Protein AF-A0A533B7R1-F1 (afdb_monomer_lite)

Structure (mmCIF, N/CA/C/O backbone):
data_AF-A0A533B7R1-F1
#
_entry.id   AF-A0A533B7R1-F1
#
loop_
_atom_site.group_PDB
_atom_site.id
_atom_site.type_symbol
_atom_site.label_atom_id
_atom_site.label_alt_id
_atom_site.label_comp_id
_atom_site.label_asym_id
_atom_site.label_entity_id
_atom_site.label_seq_id
_atom_site.pdbx_PDB_ins_code
_atom_site.Cartn_x
_atom_site.Cartn_y
_atom_site.Cartn_z
_atom_site.occupancy
_atom_site.B_iso_or_equiv
_atom_site.auth_seq_id
_atom_site.auth_comp_id
_atom_site.auth_asym_id
_atom_site.auth_atom_id
_atom_site.pdbx_PDB_model_num
ATOM 1 N N . MET A 1 1 ? 24.146 -9.088 -13.134 1.00 67.00 1 MET A N 1
ATOM 2 C CA . MET A 1 1 ? 23.170 -9.688 -14.075 1.00 67.00 1 MET A CA 1
ATOM 3 C C . MET A 1 1 ? 23.542 -11.145 -14.267 1.00 67.00 1 MET A C 1
ATOM 5 O O . MET A 1 1 ? 24.733 -11.430 -14.238 1.00 67.00 1 MET A O 1
ATOM 9 N N . ARG A 1 2 ? 22.569 -12.056 -14.380 1.00 83.38 2 ARG A N 1
ATOM 10 C CA . ARG A 1 2 ? 22.876 -13.478 -14.592 1.00 83.38 2 ARG A CA 1
ATOM 11 C C . ARG A 1 2 ? 23.231 -13.750 -16.060 1.00 83.38 2 ARG A C 1
ATOM 13 O O . ARG A 1 2 ? 22.766 -13.020 -16.932 1.00 83.38 2 ARG A O 1
ATOM 20 N N . LEU A 1 3 ? 24.073 -14.752 -16.304 1.00 82.12 3 LEU A N 1
ATOM 21 C CA . LEU A 1 3 ? 24.665 -15.056 -17.616 1.00 82.12 3 LEU A CA 1
ATOM 22 C C . LEU A 1 3 ? 23.625 -15.479 -18.664 1.00 82.12 3 LEU A C 1
ATOM 24 O O . LEU A 1 3 ? 23.823 -15.237 -19.848 1.00 82.12 3 LEU A O 1
ATOM 28 N N . GLU A 1 4 ? 22.499 -16.050 -18.235 1.00 87.19 4 GLU A N 1
ATOM 29 C CA . GLU A 1 4 ? 21.389 -16.443 -19.107 1.00 87.19 4 GLU A CA 1
ATOM 30 C C . GLU A 1 4 ? 20.657 -15.256 -19.760 1.00 87.19 4 GLU A C 1
ATOM 32 O O . GLU A 1 4 ? 19.930 -15.435 -20.736 1.00 87.19 4 GLU A O 1
ATOM 37 N N . TYR A 1 5 ? 20.853 -14.029 -19.267 1.00 82.44 5 TYR A N 1
ATOM 38 C CA . TYR A 1 5 ? 20.215 -12.843 -19.828 1.00 82.44 5 TYR A CA 1
ATOM 39 C C . TYR A 1 5 ? 21.074 -12.209 -20.925 1.00 82.44 5 TYR A C 1
ATOM 41 O O . TYR A 1 5 ? 21.907 -11.341 -20.664 1.00 82.44 5 TYR A O 1
ATOM 49 N N . THR A 1 6 ? 20.818 -12.601 -22.175 1.00 82.88 6 THR A N 1
ATOM 50 C CA . THR A 1 6 ? 21.371 -11.919 -23.354 1.00 82.88 6 THR A CA 1
ATOM 51 C C . THR A 1 6 ? 20.351 -10.913 -23.883 1.00 82.88 6 THR A C 1
ATOM 53 O O . THR A 1 6 ? 19.290 -11.297 -24.370 1.00 82.88 6 THR A O 1
ATOM 56 N N . PHE A 1 7 ? 20.653 -9.618 -23.782 1.00 83.06 7 PHE A N 1
ATOM 57 C CA . PHE A 1 7 ? 19.783 -8.551 -24.281 1.00 83.06 7 PHE A CA 1
ATOM 58 C C . PHE A 1 7 ? 20.346 -7.947 -25.569 1.00 83.06 7 PHE A C 1
ATOM 60 O O . PHE A 1 7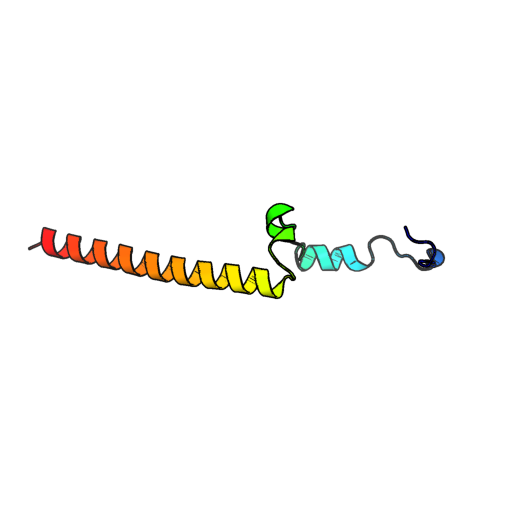 ? 21.491 -7.501 -25.614 1.00 83.06 7 PHE A O 1
ATOM 67 N N . ASP A 1 8 ? 19.517 -7.887 -26.609 1.00 87.12 8 ASP A N 1
ATOM 68 C CA . ASP A 1 8 ? 19.827 -7.187 -27.855 1.00 87.12 8 ASP A CA 1
ATOM 69 C C . ASP A 1 8 ? 19.559 -5.680 -27.699 1.00 87.12 8 ASP A C 1
ATOM 71 O O . ASP A 1 8 ? 18.455 -5.180 -27.937 1.00 87.12 8 ASP A O 1
ATOM 75 N N . TYR A 1 9 ? 20.584 -4.944 -27.269 1.00 83.62 9 TYR A N 1
ATOM 76 C CA . TYR A 1 9 ? 20.492 -3.500 -27.050 1.00 83.62 9 TYR A CA 1
ATOM 77 C C . TYR A 1 9 ? 20.434 -2.677 -28.341 1.00 83.62 9 TYR A C 1
ATOM 79 O O . TYR A 1 9 ? 20.120 -1.490 -28.274 1.00 83.62 9 TYR A O 1
ATOM 87 N N . THR A 1 10 ? 20.655 -3.275 -29.517 1.00 88.50 10 THR A N 1
ATOM 88 C CA . THR A 1 10 ? 20.526 -2.552 -30.798 1.00 88.50 10 THR A CA 1
ATOM 89 C C . THR A 1 10 ? 19.087 -2.098 -31.060 1.00 88.50 10 THR A C 1
ATOM 91 O O . THR A 1 10 ? 18.854 -1.103 -31.741 1.00 88.50 10 THR A O 1
ATOM 94 N N . LYS A 1 11 ? 18.111 -2.779 -30.447 1.00 85.38 11 LYS A N 1
ATOM 95 C CA . LYS A 1 11 ? 16.678 -2.450 -30.499 1.00 85.38 11 LYS A CA 1
ATOM 96 C C . LYS A 1 11 ? 16.204 -1.624 -29.301 1.00 85.38 11 LYS A C 1
ATOM 98 O O . LYS A 1 11 ? 15.008 -1.339 -29.183 1.00 85.38 11 LYS A O 1
ATOM 103 N N . ALA A 1 12 ? 17.097 -1.272 -28.376 1.00 85.81 12 ALA A N 1
ATOM 104 C CA . ALA A 1 12 ? 16.722 -0.543 -27.175 1.00 85.81 12 ALA A CA 1
ATOM 105 C C . ALA A 1 12 ? 16.415 0.925 -27.506 1.00 85.81 12 ALA A C 1
ATOM 107 O O . ALA A 1 12 ? 17.244 1.652 -28.043 1.00 85.81 12 ALA A O 1
ATOM 108 N N . ILE A 1 13 ? 15.213 1.379 -27.141 1.00 88.81 13 ILE A N 1
ATOM 109 C CA . ILE A 1 13 ? 14.778 2.767 -27.333 1.00 88.81 13 ILE A CA 1
ATOM 110 C C . ILE A 1 13 ? 14.773 3.465 -25.977 1.00 88.81 13 ILE A C 1
ATOM 112 O O . ILE A 1 13 ? 14.009 3.094 -25.076 1.00 88.81 13 ILE A O 1
ATOM 116 N N . ARG A 1 14 ? 15.603 4.505 -25.834 1.00 87.44 14 ARG A N 1
ATOM 117 C CA . ARG A 1 14 ? 15.660 5.308 -24.607 1.00 87.44 14 ARG A CA 1
ATOM 118 C C . ARG A 1 14 ? 14.289 5.920 -24.327 1.00 87.44 14 ARG A C 1
ATOM 120 O O . ARG A 1 14 ? 13.720 6.615 -25.160 1.00 87.44 14 ARG A O 1
ATOM 127 N N . GLY A 1 15 ? 13.758 5.655 -23.135 1.00 85.75 15 GLY A N 1
ATOM 128 C CA . GLY A 1 15 ? 12.492 6.233 -22.692 1.00 85.75 15 GLY A CA 1
ATOM 129 C C . GLY A 1 15 ? 11.253 5.740 -23.450 1.00 85.75 15 GLY A C 1
ATOM 130 O O . GLY A 1 15 ? 10.245 6.432 -23.417 1.00 85.75 15 GLY A O 1
ATOM 131 N N . LYS A 1 16 ? 11.264 4.561 -24.091 1.00 87.31 16 LYS A N 1
ATOM 132 C CA . LYS A 1 16 ? 10.126 4.035 -24.884 1.00 87.31 16 LYS A CA 1
ATOM 133 C C . LYS A 1 16 ? 8.737 4.235 -24.246 1.00 87.31 16 LYS A C 1
ATOM 135 O O . LYS A 1 16 ? 7.775 4.516 -24.955 1.00 87.31 16 LYS A O 1
ATOM 140 N N . TYR A 1 17 ? 8.639 4.137 -22.918 1.00 82.75 17 TYR A N 1
ATOM 141 C CA . TYR A 1 17 ? 7.385 4.287 -22.172 1.00 82.75 17 TYR A CA 1
ATOM 142 C C . TYR A 1 17 ? 7.339 5.508 -21.235 1.00 82.75 17 TYR A C 1
ATOM 144 O O . TYR A 1 17 ? 6.376 5.656 -20.491 1.00 82.75 17 TYR A O 1
ATOM 152 N N . TYR A 1 18 ? 8.322 6.419 -21.273 1.00 82.56 18 TYR A N 1
ATOM 153 C CA . TYR A 1 18 ? 8.440 7.502 -20.280 1.00 82.56 18 TYR A CA 1
ATOM 154 C C . TYR A 1 18 ? 7.197 8.407 -20.246 1.00 82.56 18 TYR A C 1
ATOM 156 O O . TYR A 1 18 ? 6.684 8.721 -19.177 1.00 82.56 18 TYR A O 1
ATOM 164 N N . ARG A 1 19 ? 6.654 8.771 -21.419 1.00 84.06 19 ARG A N 1
ATOM 165 C CA . ARG A 1 19 ? 5.444 9.609 -21.524 1.00 84.06 19 ARG A CA 1
ATOM 166 C C . ARG A 1 19 ? 4.211 8.920 -20.950 1.00 84.06 19 ARG A C 1
ATOM 168 O O . ARG A 1 19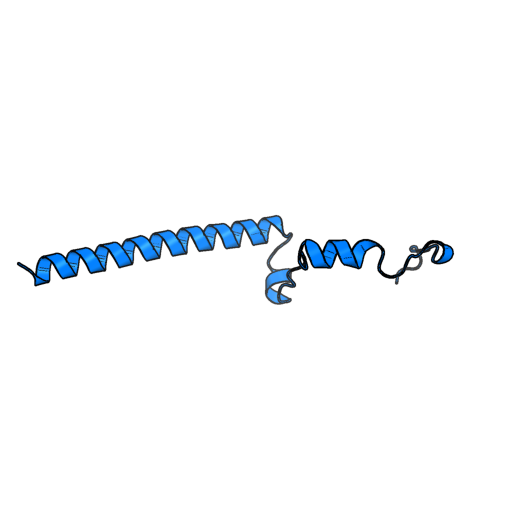 ? 3.338 9.595 -20.418 1.00 84.06 19 ARG A O 1
ATOM 175 N N . ARG A 1 20 ? 4.138 7.593 -21.083 1.00 81.81 20 ARG A N 1
ATOM 176 C CA . ARG A 1 20 ? 3.044 6.781 -20.548 1.00 81.81 20 ARG A CA 1
ATOM 177 C C . ARG A 1 20 ? 3.122 6.732 -19.024 1.00 81.81 20 ARG A C 1
ATOM 179 O O . ARG A 1 20 ? 2.140 7.074 -18.383 1.00 81.81 20 ARG A O 1
ATOM 186 N N . LEU A 1 21 ? 4.300 6.440 -18.464 1.00 78.69 21 LEU A N 1
ATOM 187 C CA . LEU A 1 21 ? 4.509 6.448 -17.011 1.00 78.69 21 LEU A CA 1
ATOM 188 C C . LEU A 1 21 ? 4.268 7.829 -16.381 1.00 78.69 21 LEU A C 1
ATOM 190 O O . LEU A 1 21 ? 3.705 7.911 -15.299 1.00 78.69 21 LEU A O 1
ATOM 194 N N . LEU A 1 22 ? 4.654 8.920 -17.050 1.00 79.50 22 LEU A N 1
ATOM 195 C CA . LEU A 1 22 ? 4.378 10.271 -16.546 1.00 79.50 22 LEU A CA 1
ATOM 196 C C . LEU A 1 22 ? 2.878 10.600 -16.528 1.00 79.50 22 LEU A C 1
ATOM 198 O O . LEU A 1 22 ? 2.424 11.285 -15.620 1.00 79.50 22 LEU A O 1
ATOM 202 N N . LYS A 1 23 ? 2.112 10.128 -17.521 1.00 79.56 23 LYS A N 1
ATOM 203 C CA . LYS A 1 23 ? 0.660 10.357 -17.605 1.00 79.56 23 LYS A CA 1
ATOM 204 C C . LYS A 1 23 ? -0.140 9.482 -16.646 1.00 79.56 23 LYS A C 1
ATOM 206 O O . LYS A 1 23 ? -1.111 9.954 -16.075 1.00 79.56 23 LYS A O 1
ATOM 211 N N . GLU A 1 24 ? 0.246 8.218 -16.507 1.00 77.56 24 GLU A N 1
ATOM 212 C CA . GLU A 1 24 ? -0.416 7.264 -15.608 1.00 77.56 24 GLU A CA 1
ATOM 213 C C . GLU A 1 24 ? -0.055 7.525 -14.134 1.00 77.56 24 GLU A C 1
ATOM 215 O O . GLU A 1 24 ? -0.713 7.004 -13.241 1.00 77.56 24 GLU A O 1
ATOM 220 N N . GLY A 1 25 ? 0.951 8.371 -13.879 1.00 63.34 25 GLY A N 1
ATOM 221 C CA . GLY A 1 25 ? 1.596 8.469 -12.579 1.00 63.34 25 GLY A CA 1
ATOM 222 C C . GLY A 1 25 ? 2.538 7.283 -12.375 1.00 63.34 25 GLY A C 1
ATOM 223 O O . GLY A 1 25 ? 2.395 6.223 -12.990 1.00 63.34 25 GLY A O 1
ATOM 224 N N . ALA A 1 26 ? 3.558 7.450 -11.534 1.00 59.12 26 ALA A N 1
ATOM 225 C CA . ALA A 1 26 ? 4.432 6.337 -11.190 1.00 59.12 26 ALA A CA 1
ATOM 226 C C . ALA A 1 26 ? 3.606 5.257 -10.467 1.00 59.12 26 ALA A C 1
ATOM 228 O O . ALA A 1 26 ? 3.352 5.359 -9.273 1.00 59.12 26 ALA A O 1
ATOM 229 N N . ASN A 1 27 ? 3.203 4.210 -11.192 1.00 65.50 27 ASN A N 1
ATOM 230 C CA . ASN A 1 27 ? 2.414 3.077 -10.683 1.00 65.50 27 ASN A CA 1
ATOM 231 C C . ASN A 1 27 ? 3.169 2.198 -9.662 1.00 65.50 27 ASN A C 1
ATOM 233 O O . ASN A 1 27 ? 2.698 1.120 -9.307 1.00 65.50 27 ASN A O 1
ATOM 237 N N . VAL A 1 28 ? 4.367 2.605 -9.234 1.00 73.88 28 VAL A N 1
ATOM 238 C CA . VAL A 1 28 ? 5.245 1.815 -8.369 1.00 73.88 28 VAL A CA 1
ATOM 239 C C . VAL A 1 28 ? 5.330 2.495 -7.010 1.00 73.88 28 VAL A C 1
ATOM 241 O O . VAL A 1 28 ? 6.027 3.493 -6.849 1.00 73.88 28 VAL A O 1
ATOM 244 N N . ALA A 1 29 ? 4.625 1.928 -6.035 1.00 80.00 29 ALA A N 1
ATOM 245 C CA . ALA A 1 29 ? 4.831 2.226 -4.626 1.00 80.00 29 ALA A CA 1
ATOM 246 C C . ALA A 1 29 ? 5.908 1.279 -4.084 1.00 80.00 29 ALA A C 1
ATOM 248 O O . ALA A 1 29 ? 5.753 0.058 -4.146 1.00 80.00 29 ALA A O 1
ATOM 249 N N . VAL A 1 30 ? 7.011 1.841 -3.593 1.00 85.00 30 VAL A N 1
ATOM 250 C CA . VAL A 1 30 ? 8.071 1.069 -2.937 1.00 85.00 30 VAL A CA 1
ATOM 251 C C . VAL A 1 30 ? 7.682 0.888 -1.476 1.00 85.00 30 VAL A C 1
ATOM 253 O O . VAL A 1 30 ? 7.372 1.863 -0.798 1.00 85.00 30 VAL A O 1
ATOM 256 N N . LEU A 1 31 ? 7.666 -0.362 -1.021 1.00 89.75 31 LEU A N 1
ATOM 257 C CA . LEU A 1 31 ? 7.447 -0.706 0.380 1.00 89.75 31 LEU A CA 1
ATOM 258 C C . LEU A 1 31 ? 8.782 -0.729 1.119 1.00 89.75 31 LEU A C 1
ATOM 260 O O . LEU A 1 31 ? 9.806 -1.094 0.533 1.00 89.75 31 LEU A O 1
ATOM 264 N N . ASP A 1 32 ? 8.747 -0.402 2.407 1.00 93.94 32 ASP A N 1
ATOM 265 C CA . ASP A 1 32 ? 9.898 -0.609 3.276 1.00 93.94 32 ASP A CA 1
ATOM 266 C C . ASP A 1 32 ? 10.250 -2.110 3.360 1.00 93.94 32 ASP A C 1
ATOM 268 O O . ASP A 1 32 ? 9.367 -2.966 3.199 1.00 93.94 32 ASP A O 1
ATOM 272 N N . PRO A 1 33 ? 11.535 -2.472 3.558 1.00 92.50 33 PRO A N 1
ATOM 273 C CA . PRO A 1 33 ? 11.984 -3.863 3.464 1.00 92.50 33 PRO A CA 1
ATOM 274 C C . PRO A 1 33 ? 11.291 -4.815 4.442 1.00 92.50 33 PRO A C 1
ATOM 276 O O . PRO A 1 33 ? 11.041 -5.971 4.114 1.00 92.50 33 PRO A O 1
ATOM 279 N N . ASP A 1 34 ? 10.978 -4.347 5.643 1.00 94.75 34 ASP A N 1
ATOM 280 C CA . ASP A 1 34 ? 10.250 -5.097 6.664 1.00 94.75 34 ASP A CA 1
ATOM 281 C C . ASP A 1 34 ? 8.823 -5.436 6.210 1.00 94.75 34 ASP A C 1
ATOM 283 O O . ASP A 1 34 ? 8.405 -6.593 6.292 1.00 94.75 34 ASP A O 1
ATOM 287 N N . VAL A 1 35 ? 8.110 -4.464 5.638 1.00 91.75 35 VAL A N 1
ATOM 288 C CA . VAL A 1 35 ? 6.771 -4.665 5.073 1.00 91.75 35 VAL A CA 1
ATOM 289 C C . VAL A 1 35 ? 6.841 -5.582 3.853 1.00 91.75 35 VAL A C 1
ATOM 291 O O . VAL A 1 35 ? 6.059 -6.523 3.739 1.00 91.75 35 VAL A O 1
ATOM 294 N N . ALA A 1 36 ? 7.807 -5.371 2.959 1.00 92.19 36 ALA A N 1
ATOM 295 C CA . ALA A 1 36 ? 7.996 -6.217 1.783 1.00 92.19 36 ALA A CA 1
ATOM 296 C C . ALA A 1 36 ? 8.298 -7.683 2.149 1.00 92.19 36 ALA A C 1
ATOM 298 O O . ALA A 1 36 ? 7.869 -8.587 1.438 1.00 92.19 36 ALA A O 1
ATOM 299 N N . ASN A 1 37 ? 8.990 -7.930 3.266 1.00 93.75 37 ASN A N 1
ATOM 300 C CA . ASN A 1 37 ? 9.256 -9.280 3.768 1.00 93.75 37 ASN A CA 1
ATOM 301 C C . ASN A 1 37 ? 8.025 -9.937 4.413 1.00 93.75 37 ASN A C 1
ATOM 303 O O . ASN A 1 37 ? 7.929 -11.164 4.437 1.00 93.75 37 ASN A O 1
ATOM 307 N N . ALA A 1 38 ? 7.090 -9.141 4.937 1.00 95.69 38 ALA A N 1
ATOM 308 C CA . ALA A 1 38 ? 5.875 -9.640 5.576 1.00 95.69 38 ALA A CA 1
ATOM 309 C C . ALA A 1 38 ? 4.808 -10.108 4.569 1.00 95.69 38 ALA A C 1
ATOM 311 O O . ALA A 1 38 ? 3.995 -10.975 4.895 1.00 95.69 38 ALA A O 1
ATOM 312 N N . PHE A 1 39 ? 4.804 -9.563 3.348 1.00 94.50 39 PHE A N 1
ATOM 313 C CA . PHE A 1 39 ? 3.786 -9.850 2.335 1.00 94.50 39 PHE A CA 1
ATOM 314 C C . PHE A 1 39 ? 4.358 -10.591 1.124 1.00 94.50 39 PHE A C 1
ATOM 316 O O . PHE A 1 39 ? 5.419 -10.265 0.605 1.00 94.50 39 PHE A O 1
ATOM 323 N N . ARG A 1 40 ? 3.620 -11.593 0.631 1.00 88.75 40 ARG A N 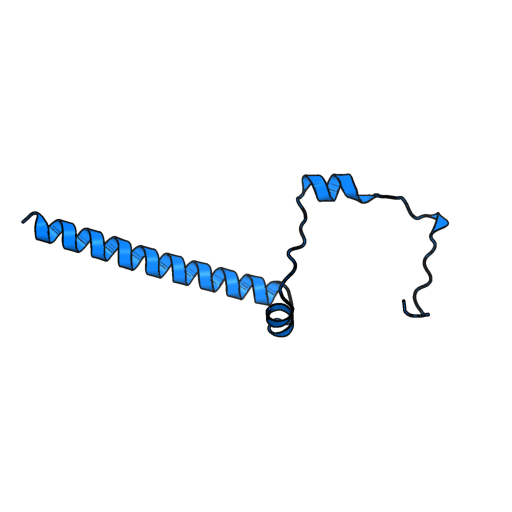1
ATOM 324 C CA . ARG A 1 40 ? 4.046 -12.413 -0.516 1.00 88.75 40 ARG A CA 1
ATOM 325 C C . ARG A 1 40 ? 3.923 -11.673 -1.849 1.00 88.75 40 ARG A C 1
ATOM 327 O O . ARG A 1 40 ? 4.748 -11.887 -2.733 1.00 88.75 40 ARG A O 1
ATOM 334 N N . ASP A 1 41 ? 2.873 -10.870 -2.007 1.00 90.69 41 ASP A N 1
ATOM 335 C CA . ASP A 1 41 ? 2.543 -10.176 -3.253 1.00 90.69 41 ASP A CA 1
ATOM 336 C C . ASP A 1 41 ? 1.730 -8.891 -3.017 1.00 90.69 41 ASP A C 1
ATOM 338 O O . ASP A 1 41 ? 1.254 -8.606 -1.916 1.00 90.69 41 ASP A O 1
ATOM 342 N N . SER A 1 42 ? 1.537 -8.111 -4.081 1.00 90.12 42 SER A N 1
ATOM 343 C CA . SER A 1 42 ? 0.777 -6.858 -4.035 1.00 90.12 42 SER A CA 1
ATOM 344 C C . SER A 1 42 ? -0.714 -7.050 -3.743 1.00 90.12 42 SER A C 1
ATOM 346 O O . SER A 1 42 ? -1.351 -6.141 -3.207 1.00 90.12 42 SER A O 1
ATOM 348 N N . ALA A 1 43 ? -1.294 -8.212 -4.063 1.00 92.81 43 ALA A N 1
ATOM 349 C CA . ALA A 1 43 ? -2.698 -8.492 -3.782 1.00 92.81 43 ALA A CA 1
ATOM 350 C C . ALA A 1 43 ? -2.937 -8.597 -2.269 1.00 92.81 43 ALA A C 1
ATOM 352 O O . ALA A 1 43 ? -3.874 -7.982 -1.756 1.00 92.81 43 ALA A O 1
ATOM 353 N N . SER A 1 44 ? -2.049 -9.296 -1.556 1.00 95.06 44 SER A N 1
ATOM 354 C CA . SER A 1 44 ? -2.093 -9.440 -0.098 1.00 95.06 44 SER A CA 1
ATOM 355 C C . SER A 1 44 ? -1.921 -8.103 0.636 1.00 95.06 44 SER A C 1
ATOM 357 O O . SER A 1 44 ? -2.698 -7.804 1.544 1.00 95.06 44 SER A O 1
ATOM 359 N N . VAL A 1 45 ? -0.997 -7.246 0.180 1.00 94.88 45 VAL A N 1
ATOM 360 C CA . VAL A 1 45 ? -0.820 -5.878 0.708 1.00 94.88 45 VAL A CA 1
ATOM 361 C C . VAL A 1 45 ? -2.099 -5.063 0.528 1.00 94.88 45 VAL A C 1
ATOM 363 O O . VAL A 1 45 ? -2.622 -4.482 1.479 1.00 94.88 45 VAL A O 1
ATOM 366 N N . ASN A 1 46 ? -2.649 -5.044 -0.687 1.00 95.06 46 ASN A N 1
ATOM 367 C CA . ASN A 1 46 ? -3.839 -4.253 -0.990 1.00 95.06 46 ASN A CA 1
ATOM 368 C C . ASN A 1 46 ? -5.069 -4.718 -0.202 1.00 95.06 46 ASN A C 1
ATOM 370 O O . ASN A 1 46 ? -5.871 -3.889 0.226 1.00 95.06 46 ASN A O 1
ATOM 374 N N . ALA A 1 47 ? -5.226 -6.027 0.002 1.00 96.44 47 ALA A N 1
ATOM 375 C CA . ALA A 1 47 ? -6.296 -6.574 0.828 1.00 96.44 47 ALA A CA 1
ATOM 376 C C . ALA A 1 47 ? -6.175 -6.111 2.290 1.00 96.44 47 ALA A C 1
ATOM 378 O O . ALA A 1 47 ? -7.158 -5.635 2.861 1.00 96.44 47 ALA A O 1
ATOM 379 N N . ALA A 1 48 ? -4.969 -6.170 2.866 1.00 96.06 48 ALA A N 1
ATOM 380 C CA . ALA A 1 48 ? -4.715 -5.711 4.231 1.00 96.06 48 ALA A CA 1
ATOM 381 C C . ALA A 1 48 ? -5.008 -4.210 4.398 1.00 96.06 48 ALA A C 1
ATOM 383 O O . ALA A 1 48 ? -5.717 -3.813 5.324 1.00 96.06 48 ALA A O 1
ATOM 384 N N . LEU A 1 49 ? -4.535 -3.377 3.465 1.00 95.88 49 LEU A N 1
ATOM 385 C CA . LEU A 1 49 ? -4.776 -1.932 3.497 1.00 95.88 49 LEU A CA 1
ATOM 386 C C . LEU A 1 49 ? -6.267 -1.589 3.387 1.00 95.88 49 LEU A C 1
ATOM 388 O O . LEU A 1 49 ? -6.750 -0.724 4.113 1.00 95.88 49 LEU A O 1
ATOM 392 N N . ARG A 1 50 ? -7.022 -2.286 2.529 1.00 97.50 50 ARG A N 1
ATOM 393 C CA . ARG A 1 50 ? -8.480 -2.099 2.422 1.00 97.50 50 ARG A CA 1
ATOM 394 C C . ARG A 1 50 ? -9.198 -2.475 3.714 1.00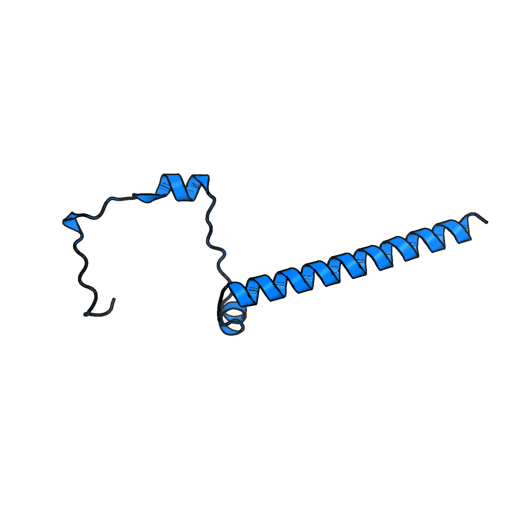 97.50 50 ARG A C 1
ATOM 396 O O . ARG A 1 50 ? -10.004 -1.690 4.198 1.00 97.50 50 ARG A O 1
ATOM 403 N N . SER A 1 51 ? -8.842 -3.610 4.316 1.00 96.56 51 SER A N 1
ATOM 404 C CA . SER A 1 51 ? -9.414 -4.013 5.605 1.00 96.56 51 SER A CA 1
ATOM 405 C C . SER A 1 51 ? -9.144 -2.978 6.700 1.00 96.56 51 SER A C 1
ATOM 407 O O . SER A 1 51 ? -10.014 -2.723 7.531 1.00 96.56 51 SER A O 1
ATOM 409 N N . LEU A 1 52 ? -7.960 -2.359 6.708 1.00 96.25 52 LEU A N 1
ATOM 410 C CA . LEU A 1 52 ? -7.632 -1.298 7.660 1.00 96.25 52 LEU A CA 1
ATOM 411 C C . LEU A 1 52 ? -8.484 -0.039 7.436 1.00 96.25 52 LEU A C 1
ATOM 413 O O . LEU A 1 52 ? -8.940 0.577 8.403 1.00 96.25 52 LEU A O 1
ATOM 417 N N . LEU A 1 53 ? -8.731 0.335 6.178 1.00 97.25 53 LEU A N 1
ATOM 418 C CA . LEU A 1 53 ? -9.612 1.456 5.842 1.00 97.25 53 LEU A CA 1
ATOM 419 C C . LEU A 1 53 ? -11.045 1.212 6.329 1.00 97.25 53 LEU A C 1
ATOM 421 O O . LEU A 1 53 ? -11.642 2.114 6.918 1.00 97.25 53 LEU A O 1
ATOM 425 N N . ASP A 1 54 ? -11.565 -0.005 6.169 1.00 96.25 54 ASP A N 1
ATOM 426 C CA . ASP A 1 54 ? -12.909 -0.364 6.635 1.00 96.25 54 ASP A CA 1
ATOM 427 C C . ASP A 1 54 ? -13.039 -0.237 8.161 1.00 96.25 54 ASP A C 1
ATOM 429 O O . ASP A 1 54 ? -14.001 0.350 8.671 1.00 96.25 54 ASP A O 1
ATOM 433 N N . VAL A 1 55 ? -12.040 -0.720 8.907 1.00 95.94 55 VAL A N 1
ATOM 434 C CA . VAL A 1 55 ? -11.995 -0.599 10.376 1.00 95.94 55 VAL A CA 1
ATOM 435 C C . VAL A 1 55 ? -11.892 0.866 10.810 1.00 95.94 55 VAL A C 1
ATOM 437 O O . VAL A 1 55 ? -12.579 1.294 11.746 1.00 95.94 55 VAL A O 1
ATOM 440 N N . SER A 1 56 ? -11.066 1.655 10.122 1.00 95.25 56 SER A N 1
ATOM 441 C CA . SER A 1 56 ? -10.923 3.090 10.377 1.00 95.25 56 SER A CA 1
ATOM 442 C C . SER A 1 56 ? -12.250 3.830 10.173 1.00 95.25 56 SER A C 1
ATOM 444 O O . SER A 1 56 ? -12.690 4.583 11.047 1.00 95.25 56 SER A O 1
ATOM 446 N N . GLU A 1 57 ? -12.958 3.552 9.074 1.00 94.44 57 GLU A N 1
ATOM 447 C CA . GLU A 1 57 ? -14.273 4.134 8.792 1.00 94.44 57 GLU A CA 1
ATOM 448 C C . GLU A 1 57 ? -15.328 3.728 9.826 1.00 94.44 57 GLU A C 1
ATOM 450 O O . GLU A 1 57 ? -16.086 4.577 10.310 1.00 94.44 57 GLU A O 1
ATOM 455 N N . ALA A 1 58 ? -15.360 2.455 10.227 1.00 92.88 58 ALA A N 1
ATOM 456 C CA . ALA A 1 58 ? -16.256 1.982 11.278 1.00 92.88 58 ALA A CA 1
ATOM 457 C C . ALA A 1 58 ? -16.010 2.726 12.604 1.00 92.88 58 ALA A C 1
ATOM 459 O O . ALA A 1 58 ? -16.945 3.245 13.223 1.00 92.88 58 ALA A O 1
ATOM 460 N N . THR A 1 59 ? -14.744 2.867 12.996 1.00 92.31 59 THR A N 1
ATOM 461 C CA . THR A 1 59 ? -14.342 3.568 14.225 1.00 92.31 59 THR A CA 1
ATOM 462 C C . THR A 1 59 ? -14.689 5.059 14.166 1.00 92.31 59 THR A C 1
ATOM 464 O O . THR A 1 59 ? -15.216 5.636 15.126 1.00 92.31 59 THR A O 1
ATOM 467 N N . ARG A 1 60 ? -14.478 5.699 13.010 1.00 92.00 60 ARG A N 1
ATOM 468 C CA . ARG A 1 60 ? -14.842 7.103 12.777 1.00 92.00 60 ARG A CA 1
ATOM 469 C C . ARG A 1 60 ? -16.348 7.333 12.910 1.00 92.00 60 ARG A C 1
ATOM 471 O O . ARG A 1 60 ? -16.775 8.308 13.528 1.00 92.00 60 ARG A O 1
ATOM 478 N N . ARG A 1 61 ? -17.173 6.421 12.388 1.00 88.00 61 ARG A N 1
ATOM 479 C CA . ARG A 1 61 ? -18.640 6.494 12.519 1.00 88.00 61 ARG A CA 1
ATOM 480 C C . ARG A 1 61 ? -19.095 6.364 13.972 1.00 88.00 61 ARG A C 1
ATOM 482 O O . ARG A 1 61 ? -19.958 7.130 14.406 1.00 88.00 61 ARG A O 1
ATOM 489 N N . LEU A 1 62 ? -18.510 5.437 14.732 1.00 86.19 62 LEU A N 1
ATOM 490 C CA . LEU A 1 62 ? -18.841 5.234 16.148 1.00 86.19 62 LEU A CA 1
ATOM 491 C C . LEU A 1 62 ? -18.514 6.472 16.993 1.00 86.19 62 LEU A C 1
ATOM 493 O O . LEU A 1 62 ? -19.359 6.958 17.749 1.00 86.19 62 LEU A O 1
ATOM 497 N N . THR A 1 63 ? -17.319 7.034 16.816 1.00 82.88 63 THR A N 1
ATOM 498 C CA . THR A 1 63 ? -16.891 8.239 17.543 1.00 82.88 63 THR A CA 1
ATOM 499 C C . THR A 1 63 ? -17.716 9.473 17.161 1.00 82.88 63 THR A C 1
ATOM 501 O O . THR A 1 63 ? -18.098 10.255 18.036 1.00 82.88 63 THR A O 1
ATOM 504 N N . ALA A 1 64 ? -18.085 9.628 15.885 1.00 81.44 64 ALA A N 1
ATOM 505 C CA . ALA A 1 64 ? -18.983 10.695 15.440 1.00 81.44 64 ALA A CA 1
ATOM 506 C C . ALA A 1 64 ? -20.395 10.567 16.044 1.00 81.44 64 ALA A C 1
ATOM 508 O O . ALA A 1 64 ? -20.987 11.568 16.457 1.00 81.44 64 ALA A O 1
ATOM 509 N N . ARG A 1 65 ? -20.932 9.343 16.142 1.00 76.44 65 ARG A N 1
ATOM 510 C CA . ARG A 1 65 ? -22.244 9.078 16.757 1.00 76.44 65 ARG A CA 1
ATOM 511 C C . ARG A 1 65 ? -22.242 9.376 18.256 1.00 76.44 65 ARG A C 1
ATOM 513 O O . ARG A 1 65 ? -23.177 10.015 18.737 1.00 76.44 65 ARG A O 1
ATOM 520 N N . SER A 1 66 ? -21.180 8.990 18.963 1.00 76.88 66 SER A N 1
ATOM 521 C CA . SER A 1 66 ? -20.990 9.305 20.386 1.00 76.88 66 SER A CA 1
ATOM 522 C C . SER A 1 66 ? -21.002 10.820 20.645 1.00 76.88 66 SER A C 1
ATOM 524 O O . SER A 1 66 ? -21.802 11.303 21.449 1.00 76.88 66 SER A O 1
ATOM 526 N N . LYS A 1 67 ? -20.238 11.601 19.863 1.00 72.19 67 LYS A N 1
ATOM 527 C CA . LYS A 1 67 ? -20.227 13.077 19.951 1.00 72.19 67 LYS A CA 1
ATOM 528 C C . LYS A 1 67 ? -21.600 13.716 19.710 1.00 72.19 67 LYS A C 1
ATOM 530 O O . LYS A 1 67 ? -21.912 14.763 20.270 1.00 72.19 67 LYS A O 1
ATOM 535 N N . ARG A 1 68 ? -22.431 13.109 18.859 1.00 71.94 68 ARG A N 1
ATOM 536 C CA . ARG A 1 68 ? -23.785 13.607 18.574 1.00 71.94 68 ARG A CA 1
ATOM 537 C C . ARG A 1 68 ? -24.753 13.320 19.724 1.00 71.94 68 ARG A C 1
ATOM 539 O O . ARG A 1 68 ? -25.618 14.146 20.000 1.00 71.94 68 ARG A O 1
ATOM 546 N N . SER A 1 69 ? -24.583 12.184 20.402 1.00 69.38 69 SER A N 1
ATOM 547 C CA . SER A 1 69 ? -25.372 11.814 21.582 1.00 69.38 69 SER A CA 1
ATOM 548 C C . SER A 1 69 ? -25.074 12.727 22.771 1.00 69.38 69 SER A C 1
ATOM 550 O O . SER A 1 69 ? -26.004 13.233 23.392 1.00 69.38 69 SER A O 1
ATOM 552 N N . SER A 1 70 ? -23.797 13.014 23.049 1.00 68.38 70 SER A N 1
ATOM 553 C CA . SER A 1 70 ? -23.418 13.914 24.150 1.00 68.38 70 SER A CA 1
ATOM 554 C C . SER A 1 70 ? -23.925 15.344 23.939 1.00 68.38 70 SER A C 1
ATOM 556 O O . SER A 1 70 ? -24.425 15.962 24.874 1.00 68.38 70 SER A O 1
ATOM 558 N N . LYS A 1 71 ? -23.905 15.847 22.696 1.00 70.81 71 LYS A N 1
ATOM 559 C CA . LYS A 1 71 ? -24.453 17.173 22.366 1.00 70.81 71 LYS A CA 1
ATOM 560 C C . LYS A 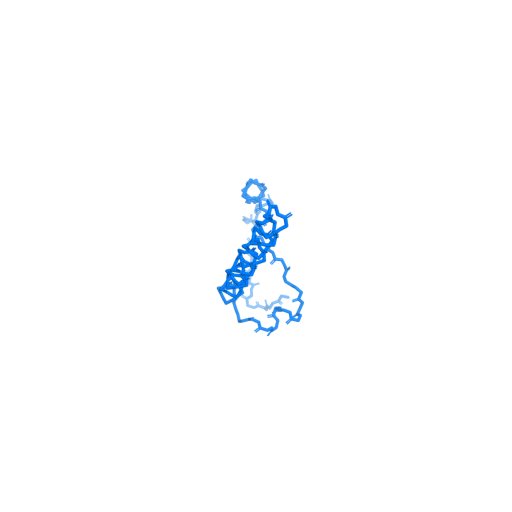1 71 ? -25.974 17.264 22.555 1.00 70.81 71 LYS A C 1
ATOM 562 O O . LYS A 1 71 ? -26.471 18.336 22.872 1.00 70.81 71 LYS A O 1
ATOM 567 N N . LYS A 1 72 ? -26.710 16.158 22.380 1.00 67.88 72 LYS A N 1
ATOM 568 C CA . LYS A 1 72 ? -28.163 16.107 22.615 1.00 67.88 72 LYS A CA 1
ATOM 569 C C . LYS A 1 72 ? -28.503 16.139 24.109 1.00 67.88 72 LYS A C 1
ATOM 571 O O . LYS A 1 72 ? -29.463 16.796 24.481 1.00 67.88 72 LYS A O 1
ATOM 576 N N . HIS A 1 73 ? -27.708 15.471 24.946 1.00 60.78 73 HIS A N 1
ATOM 577 C CA . HIS A 1 73 ? -27.892 15.488 26.402 1.00 60.78 73 HIS A CA 1
ATOM 578 C C . HIS A 1 73 ? -27.457 16.802 27.061 1.00 60.78 73 HIS A C 1
ATOM 580 O O . HIS 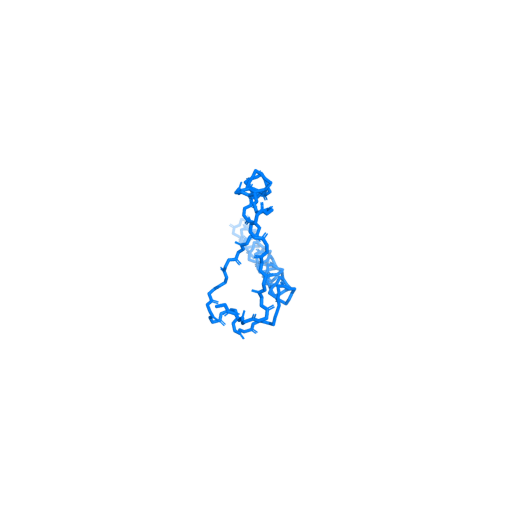A 1 73 ? -27.993 17.141 28.100 1.00 60.78 73 HIS A O 1
ATOM 586 N N . ALA A 1 74 ? -26.525 17.549 26.465 1.00 61.16 74 ALA A N 1
ATOM 587 C CA . ALA A 1 74 ? -26.115 18.861 26.975 1.00 61.16 74 ALA A CA 1
ATOM 588 C C . ALA A 1 74 ? -27.090 20.006 26.623 1.00 61.16 74 ALA A C 1
ATOM 590 O O . ALA A 1 74 ? -26.896 21.127 27.081 1.00 61.16 74 ALA A O 1
ATOM 591 N N . ALA A 1 75 ? -28.086 19.750 25.768 1.00 57.00 75 ALA A N 1
ATOM 592 C CA . ALA A 1 75 ? -29.071 20.735 25.311 1.00 57.00 75 ALA A CA 1
ATOM 593 C C . ALA A 1 75 ? -30.494 20.469 25.846 1.00 57.00 75 ALA A C 1
ATOM 595 O O . ALA A 1 75 ? -31.431 21.132 25.404 1.00 57.00 75 ALA A O 1
ATOM 596 N N . ALA A 1 76 ? -30.648 19.487 26.739 1.00 51.75 76 ALA A N 1
ATOM 597 C CA . ALA A 1 76 ? -31.876 19.167 27.468 1.00 51.75 76 ALA A CA 1
ATOM 598 C C . ALA A 1 76 ? -31.695 19.550 28.939 1.00 51.75 76 ALA A C 1
ATOM 600 O O . ALA A 1 76 ? -32.688 20.011 29.536 1.00 51.75 76 ALA A O 1
#

Radius of gyration: 24.23 Å; chains: 1; bounding box: 56×37×58 Å

Secondary structure (DSSP, 8-state):
--TT----GGG--TTTTHHHHHHH----PPPPHHHHHH-SSHHHHHHHHHHHHHHHHHHHHHHHHHHHHHHHHTT-

pLDDT: mean 84.02, std 11.09, range [51.75, 97.5]

Sequence (76 aa):
MRLEYTFDYTKAIRGKYYRRLLKEGANVAVLDPDVANAFRDSASVNAALRSLLDVSEATRRLTARSKRSSKKHAAA

Foldseek 3Di:
DDPPDDDDCVPPDPCPCVVVCVVVDPPDDDDDPVVVVVDPDPVRVVVVVVVVVVVVVVVVVVVVVVVVVVVVVVVD